Protein AF-A0A7X9JDF6-F1 (afdb_monomer)

Foldseek 3Di:
DVVDVVVVVCCVVPVPDPDDDDDQAPPPLCVVVVVVVVCCVVVPPDDDPVRVDDDQQPADFDDVVRVVVVCVVVVPDDDDDPCVVVVVVVCQVVFHKDQAAHGGDGHHDDDDRHGDIDHNPVDLVSVQCCQVPPVVHDRVD

Nearest PDB structures (foldseek):
  3vex-assembly1_A  TM=9.215E-01  e=3.214E-07  Streptoalloteichus tenebrarius
  3vf4-assembly1_A  TM=9.216E-01  e=3.006E-07  Streptoalloteichus tenebrarius
  3vez-assembly1_A  TM=9.236E-01  e=3.437E-07  Streptoalloteichus tenebrarius
  3ver-assembly1_A  TM=9.246E-01  e=5.141E-07  Streptoalloteichus tenebrarius
  3veo-assembly1_A  TM=9.224E-01  e=6.288E-07  Streptoalloteichus tenebrarius

Sequence (141 aa):
MFLNCDINREIILHSGYEKIFIPPFTSDTGGAVGAGLYAAFHSLKNIPENKKVFSPYLGPEYKNEEIFTIIKKHSVSYTKLEYPWKKAGEYLRDNKIVGWFQGRVEAGPRALGNRSILANPFSRETRDRLNLKIKGREYFR

Structure (mmCIF, N/CA/C/O backbone):
data_AF-A0A7X9JDF6-F1
#
_entry.id   AF-A0A7X9JDF6-F1
#
loop_
_atom_site.group_PDB
_atom_site.id
_atom_site.type_symbol
_atom_site.label_atom_id
_atom_site.label_alt_id
_atom_site.label_comp_id
_atom_site.label_asym_id
_atom_site.label_entity_id
_atom_site.label_seq_id
_atom_site.pdbx_PDB_ins_code
_atom_site.Cartn_x
_atom_site.Cartn_y
_atom_site.Cartn_z
_atom_site.occupancy
_atom_site.B_iso_or_equiv
_atom_site.auth_seq_id
_atom_site.auth_comp_id
_atom_site.auth_asym_id
_atom_site.auth_atom_id
_atom_site.pdbx_PDB_model_num
ATOM 1 N N . MET A 1 1 ? 0.615 9.871 -19.156 1.00 80.06 1 MET A N 1
ATOM 2 C CA . MET A 1 1 ? 0.015 8.822 -20.012 1.00 80.06 1 MET A CA 1
ATOM 3 C C . MET A 1 1 ? -0.193 7.524 -19.233 1.00 80.06 1 MET A C 1
ATOM 5 O O . MET A 1 1 ? -1.332 7.202 -18.941 1.00 80.06 1 MET A O 1
ATOM 9 N N . PHE A 1 2 ? 0.868 6.854 -18.772 1.00 88.25 2 PHE A N 1
ATOM 10 C CA . PHE A 1 2 ? 0.789 5.519 -18.146 1.00 88.25 2 PHE A CA 1
ATOM 11 C C . PHE A 1 2 ? 0.267 5.454 -16.692 1.00 88.25 2 PHE A C 1
ATOM 13 O O . PHE A 1 2 ? 0.203 4.378 -16.107 1.00 88.25 2 PHE A O 1
ATOM 20 N N . LEU A 1 3 ? -0.165 6.577 -16.103 1.00 88.38 3 LEU A N 1
ATOM 21 C CA . LEU A 1 3 ? -0.984 6.561 -14.874 1.00 88.38 3 LEU A CA 1
ATOM 22 C C . LEU A 1 3 ? -2.463 6.237 -15.159 1.00 88.38 3 LEU A C 1
ATOM 24 O O . LEU A 1 3 ? -3.244 6.050 -14.223 1.00 88.38 3 LEU A O 1
ATOM 28 N N . ASN A 1 4 ? -2.852 6.213 -16.436 1.00 91.06 4 ASN A N 1
ATOM 29 C CA . ASN A 1 4 ? -4.180 5.831 -16.881 1.00 91.06 4 ASN A CA 1
ATOM 30 C C . ASN A 1 4 ? -4.244 4.304 -17.040 1.00 91.06 4 ASN A C 1
ATOM 32 O O . ASN A 1 4 ? -3.643 3.738 -17.953 1.00 91.06 4 ASN A O 1
ATOM 36 N N . CYS A 1 5 ? -4.974 3.647 -16.137 1.00 89.19 5 CYS A N 1
ATOM 37 C CA . CYS A 1 5 ? -5.103 2.193 -16.135 1.00 89.19 5 CYS A CA 1
ATOM 38 C C . CYS A 1 5 ? -5.867 1.654 -17.353 1.00 89.19 5 CYS A C 1
ATOM 40 O O . CYS A 1 5 ? -5.584 0.535 -17.769 1.00 89.19 5 CYS A O 1
ATOM 42 N N . ASP A 1 6 ? -6.777 2.434 -17.940 1.00 92.38 6 ASP A N 1
ATOM 43 C CA . ASP A 1 6 ? -7.548 2.026 -19.118 1.00 92.38 6 ASP A CA 1
ATOM 44 C C . ASP A 1 6 ? -6.649 1.996 -20.357 1.00 92.38 6 ASP A C 1
ATOM 46 O O . ASP A 1 6 ? -6.617 1.005 -21.077 1.00 92.38 6 ASP A O 1
ATOM 50 N N . ILE A 1 7 ? -5.805 3.019 -20.541 1.00 93.25 7 ILE A N 1
ATOM 51 C CA . ILE A 1 7 ? -4.781 3.016 -21.601 1.00 93.25 7 ILE A CA 1
ATOM 52 C C . ILE A 1 7 ? -3.822 1.839 -21.409 1.00 93.25 7 ILE A C 1
ATOM 54 O O . ILE A 1 7 ? -3.520 1.121 -22.359 1.00 93.25 7 ILE A O 1
ATOM 58 N N . ASN A 1 8 ? -3.357 1.612 -20.177 1.00 93.25 8 ASN A N 1
ATOM 59 C CA . ASN A 1 8 ? -2.461 0.493 -19.891 1.00 93.25 8 ASN A CA 1
ATOM 60 C C . ASN A 1 8 ? -3.119 -0.856 -20.219 1.00 93.25 8 ASN A C 1
ATOM 62 O O . ASN A 1 8 ? -2.446 -1.745 -20.734 1.00 93.25 8 ASN A O 1
ATOM 66 N N . ARG A 1 9 ? -4.426 -1.002 -19.962 1.00 93.19 9 ARG A N 1
ATOM 67 C CA . ARG A 1 9 ? -5.203 -2.192 -20.324 1.00 93.19 9 ARG A CA 1
ATOM 68 C C . ARG A 1 9 ? -5.230 -2.405 -21.837 1.00 93.19 9 ARG A C 1
ATOM 70 O O . ARG A 1 9 ? -4.951 -3.514 -22.278 1.00 93.19 9 ARG A O 1
ATOM 77 N N . GLU A 1 10 ? -5.511 -1.368 -22.621 1.00 95.38 10 GLU A N 1
ATOM 78 C CA . GLU A 1 10 ? -5.534 -1.479 -24.086 1.00 95.38 10 GLU A CA 1
ATOM 79 C C . GLU A 1 10 ? -4.158 -1.842 -24.657 1.00 95.38 10 GLU A C 1
ATOM 81 O O . GLU A 1 10 ? -4.054 -2.696 -25.535 1.00 95.38 10 GLU A O 1
ATOM 86 N N . ILE A 1 11 ? -3.079 -1.278 -24.104 1.00 93.31 11 ILE A N 1
ATOM 87 C CA . ILE A 1 11 ? -1.710 -1.657 -24.481 1.00 93.31 11 ILE A CA 1
ATOM 88 C C . ILE A 1 11 ? -1.467 -3.139 -24.181 1.00 93.31 11 ILE A C 1
ATOM 90 O O . ILE A 1 11 ? -0.939 -3.851 -25.032 1.00 93.31 11 ILE A O 1
ATOM 94 N N . ILE A 1 12 ? -1.872 -3.626 -23.006 1.00 93.00 12 ILE A N 1
ATOM 95 C CA . ILE A 1 12 ? -1.714 -5.041 -22.642 1.00 93.00 12 ILE A CA 1
ATOM 96 C C . ILE A 1 12 ? -2.455 -5.961 -23.618 1.00 93.00 12 ILE A C 1
ATOM 98 O O . ILE A 1 12 ? -1.919 -6.998 -23.993 1.00 93.00 12 ILE A O 1
ATOM 102 N N . LEU A 1 13 ? -3.657 -5.584 -24.052 1.00 94.44 13 LEU A N 1
ATOM 103 C CA . LEU A 1 13 ? -4.485 -6.428 -24.915 1.00 94.44 13 LEU A CA 1
ATOM 104 C C . LEU A 1 13 ? -4.079 -6.385 -26.393 1.00 94.44 13 LEU A C 1
ATOM 106 O O . LEU A 1 13 ? -4.231 -7.388 -27.088 1.00 94.44 13 LEU A O 1
ATOM 110 N N . HIS A 1 14 ? -3.582 -5.246 -26.880 1.00 96.31 14 HIS A N 1
ATOM 111 C CA . HIS A 1 14 ? -3.468 -4.994 -28.321 1.00 96.31 14 HIS A CA 1
ATOM 112 C C . HIS A 1 14 ? -2.047 -4.732 -28.830 1.00 96.31 14 HIS A C 1
ATOM 114 O O . HIS A 1 14 ? -1.842 -4.695 -30.039 1.00 96.31 14 HIS A O 1
ATOM 120 N N . SER A 1 15 ? -1.049 -4.568 -27.958 1.00 94.38 15 SER A N 1
ATOM 121 C CA . SER A 1 15 ? 0.320 -4.243 -28.396 1.00 94.38 15 SER A CA 1
ATOM 122 C C . SER A 1 15 ? 1.104 -5.412 -29.002 1.00 94.38 15 SER A C 1
ATOM 124 O O . SER A 1 15 ? 2.117 -5.183 -29.657 1.00 94.38 15 SER A O 1
ATOM 126 N N . GLY A 1 16 ? 0.680 -6.657 -28.757 1.00 94.50 16 GLY A N 1
ATOM 127 C CA . GLY A 1 16 ? 1.420 -7.857 -29.163 1.00 94.50 16 GLY A CA 1
ATOM 128 C C . GLY A 1 16 ? 2.678 -8.149 -28.329 1.00 94.50 16 GLY A C 1
ATOM 129 O O . GLY A 1 16 ? 3.384 -9.110 -28.628 1.00 94.50 16 GLY A O 1
ATOM 130 N N . TYR A 1 17 ? 2.970 -7.365 -27.283 1.00 95.06 17 TYR A N 1
ATOM 131 C CA . TYR A 1 17 ? 4.086 -7.644 -26.375 1.00 95.06 17 TYR A CA 1
ATOM 132 C C . TYR A 1 17 ? 3.757 -8.789 -25.412 1.00 95.06 17 TYR A C 1
ATOM 134 O O . TYR A 1 17 ? 2.730 -8.776 -24.741 1.00 95.06 17 TYR A O 1
ATOM 142 N N . GLU A 1 18 ? 4.683 -9.741 -25.272 1.00 93.69 18 GLU A N 1
ATOM 143 C CA . GLU A 1 18 ? 4.552 -10.861 -24.328 1.00 93.69 18 GLU A CA 1
ATOM 144 C C . GLU A 1 18 ? 4.693 -10.408 -22.864 1.00 93.69 18 GLU A C 1
ATOM 146 O O . GLU A 1 18 ? 4.033 -10.929 -21.965 1.00 93.69 18 GLU A O 1
ATOM 151 N N . LYS A 1 19 ? 5.573 -9.432 -22.607 1.00 92.94 19 LYS A N 1
ATOM 152 C CA . LYS A 1 19 ? 5.898 -8.948 -21.260 1.00 92.94 19 LYS A CA 1
ATOM 153 C C . LYS A 1 19 ? 5.896 -7.433 -21.234 1.00 92.94 19 LYS A C 1
ATOM 155 O O . LYS A 1 19 ? 6.644 -6.788 -21.963 1.00 92.94 19 LYS A O 1
ATOM 160 N N . ILE A 1 20 ? 5.078 -6.878 -20.349 1.00 92.31 20 ILE A N 1
ATOM 161 C CA . ILE A 1 20 ? 4.923 -5.438 -20.173 1.00 92.31 20 ILE A CA 1
ATOM 162 C C . ILE A 1 20 ? 5.174 -5.108 -18.708 1.00 92.31 20 ILE A C 1
ATOM 164 O O . ILE A 1 20 ? 4.595 -5.721 -17.811 1.00 92.31 20 ILE A O 1
ATOM 168 N N . PHE A 1 21 ? 6.029 -4.118 -18.472 1.00 90.44 21 PHE A N 1
ATOM 169 C CA . PHE A 1 21 ? 6.299 -3.586 -17.145 1.00 90.44 21 PHE A CA 1
ATOM 170 C C . PHE A 1 21 ? 6.056 -2.079 -17.136 1.00 90.44 21 PHE A C 1
ATOM 172 O O . PHE A 1 21 ? 6.668 -1.337 -17.902 1.00 90.44 21 PHE A O 1
ATOM 179 N N . ILE A 1 22 ? 5.165 -1.632 -16.251 1.00 90.62 22 ILE A N 1
ATOM 180 C CA . ILE A 1 22 ? 4.834 -0.220 -16.057 1.00 90.62 22 ILE A CA 1
ATOM 181 C C . ILE A 1 22 ? 5.144 0.121 -14.593 1.00 90.62 22 ILE A C 1
ATOM 183 O O . ILE A 1 22 ? 4.476 -0.411 -13.702 1.00 90.62 22 ILE A O 1
ATOM 187 N N . PRO A 1 23 ? 6.150 0.970 -14.305 1.00 88.94 23 PRO A N 1
ATOM 188 C CA . PRO A 1 23 ? 6.483 1.318 -12.929 1.00 88.94 23 PRO A CA 1
ATOM 189 C C . PRO A 1 23 ? 5.389 2.206 -12.298 1.00 88.94 23 PRO A C 1
ATOM 191 O O . PRO A 1 23 ? 4.683 2.927 -12.998 1.00 88.94 23 PRO A O 1
ATOM 194 N N . PRO A 1 24 ? 5.254 2.239 -10.963 1.00 87.69 24 PRO A N 1
ATOM 195 C CA . PRO A 1 24 ? 4.210 3.007 -10.273 1.00 87.69 24 PRO A CA 1
ATOM 196 C C . PRO A 1 24 ? 4.436 4.531 -10.297 1.00 87.69 24 PRO A C 1
ATOM 198 O O . PRO A 1 24 ? 3.547 5.297 -9.928 1.00 87.69 24 PRO A O 1
ATOM 201 N N . PHE A 1 25 ? 5.612 4.988 -10.737 1.00 86.88 25 PHE A N 1
ATOM 202 C CA . PHE A 1 25 ? 6.024 6.394 -10.804 1.00 86.88 25 PHE A CA 1
ATOM 203 C C . PHE A 1 25 ? 6.204 6.878 -12.255 1.00 86.88 25 PHE A C 1
ATOM 205 O O . PHE A 1 25 ? 7.189 7.518 -12.587 1.00 86.88 25 PHE A O 1
ATOM 212 N N . THR A 1 26 ? 5.250 6.596 -13.146 1.00 88.31 26 THR A N 1
ATOM 213 C CA . THR A 1 26 ? 5.313 6.985 -14.577 1.00 88.31 26 THR A CA 1
ATOM 214 C C . THR A 1 26 ? 5.114 8.482 -14.871 1.00 88.31 26 THR A C 1
ATOM 216 O O . THR A 1 26 ? 4.966 8.864 -16.030 1.00 88.31 26 THR A O 1
ATOM 219 N N . SER A 1 27 ? 5.001 9.324 -13.846 1.00 86.31 27 SER A N 1
ATOM 220 C CA . SER A 1 27 ? 5.020 10.790 -13.967 1.00 86.31 27 SER A CA 1
ATOM 221 C C . SER A 1 27 ? 6.447 11.330 -13.844 1.00 86.31 27 SER A C 1
ATOM 223 O O . SER A 1 27 ? 7.381 10.564 -13.624 1.00 86.31 27 SER A O 1
ATOM 225 N N . ASP A 1 28 ? 6.614 12.650 -13.886 1.00 88.00 28 ASP A N 1
ATOM 226 C CA . ASP A 1 28 ? 7.908 13.336 -13.731 1.00 88.00 28 ASP A CA 1
ATOM 227 C C . ASP A 1 28 ? 8.661 12.937 -12.449 1.00 88.00 28 ASP A C 1
ATOM 229 O O . ASP A 1 28 ? 9.890 12.920 -12.410 1.00 88.00 28 ASP A O 1
ATOM 233 N N . THR A 1 29 ? 7.932 12.511 -11.414 1.00 83.69 29 THR A N 1
ATOM 234 C CA . THR A 1 29 ? 8.491 11.941 -10.177 1.00 83.69 29 THR A CA 1
ATOM 235 C C . THR A 1 29 ? 9.371 10.706 -10.407 1.00 83.69 29 THR A C 1
ATOM 237 O O . THR A 1 29 ? 10.268 10.441 -9.609 1.00 83.69 29 THR A O 1
ATOM 240 N N . GLY A 1 30 ? 9.159 9.960 -11.493 1.00 87.12 30 GLY A N 1
ATOM 241 C CA . GLY A 1 30 ? 9.993 8.828 -11.891 1.00 87.12 30 GLY A CA 1
ATOM 242 C C . GLY A 1 30 ? 11.318 9.215 -12.536 1.00 87.12 30 GLY A C 1
ATOM 243 O O . GLY A 1 30 ? 12.215 8.376 -12.599 1.00 87.12 30 GLY A O 1
ATOM 244 N N . GLY A 1 31 ? 11.480 10.466 -12.979 1.00 89.69 31 GLY A N 1
ATOM 245 C CA . GLY A 1 31 ? 12.691 10.928 -13.661 1.00 89.69 31 GLY A CA 1
ATOM 246 C C . GLY A 1 31 ? 13.941 10.785 -12.795 1.00 89.69 31 GLY A C 1
ATOM 247 O O . GLY A 1 31 ? 14.959 10.276 -13.259 1.00 89.69 31 GLY A O 1
ATOM 248 N N . ALA A 1 32 ? 13.842 11.127 -11.507 1.00 88.81 32 ALA A N 1
ATOM 249 C CA . ALA A 1 32 ? 14.937 10.951 -10.551 1.00 88.81 32 ALA A CA 1
ATOM 250 C C . ALA A 1 32 ? 15.324 9.471 -10.371 1.00 88.81 32 ALA A C 1
ATOM 252 O O . ALA A 1 32 ? 16.508 9.141 -10.298 1.00 88.81 32 ALA A O 1
ATOM 253 N N . VAL A 1 33 ? 14.335 8.569 -10.353 1.00 87.12 33 VAL A N 1
ATOM 254 C CA . VAL A 1 33 ? 14.584 7.122 -10.278 1.00 87.12 33 VAL A CA 1
ATOM 255 C C . VAL A 1 33 ? 15.269 6.637 -11.554 1.00 87.12 33 VAL A C 1
ATOM 257 O O . VAL A 1 33 ? 16.261 5.917 -11.475 1.00 87.12 33 VAL A O 1
ATOM 260 N N . GLY A 1 34 ? 14.792 7.070 -12.723 1.00 88.75 34 GLY A N 1
ATOM 261 C CA . GLY A 1 34 ? 15.394 6.744 -14.016 1.00 88.75 34 GLY A CA 1
ATOM 262 C C . GLY A 1 34 ? 16.840 7.225 -14.134 1.00 88.75 34 GLY A C 1
ATOM 263 O O . GLY A 1 34 ? 17.708 6.445 -14.514 1.00 88.75 34 GLY A O 1
ATOM 264 N N . ALA A 1 35 ? 17.123 8.467 -13.732 1.00 90.50 35 ALA A N 1
ATOM 265 C CA . ALA A 1 35 ? 18.476 9.021 -13.717 1.00 90.50 35 ALA A CA 1
ATOM 266 C C . ALA A 1 35 ? 19.409 8.239 -12.778 1.00 90.50 35 ALA A C 1
ATOM 268 O O . ALA A 1 35 ? 20.540 7.926 -13.149 1.00 90.50 35 ALA A O 1
ATOM 269 N N . GLY A 1 36 ? 18.922 7.864 -11.590 1.00 88.50 36 GLY A N 1
ATOM 270 C CA . GLY A 1 36 ? 19.667 7.029 -10.649 1.00 88.50 36 GLY A CA 1
ATOM 271 C C . GLY A 1 36 ? 19.963 5.632 -11.201 1.00 88.50 36 GLY A C 1
ATOM 272 O O . GLY A 1 36 ? 21.088 5.155 -11.079 1.00 88.50 36 GLY A O 1
ATOM 273 N N . LEU A 1 37 ? 18.985 4.994 -11.852 1.00 86.44 37 LEU A N 1
ATOM 274 C CA . LEU A 1 37 ? 19.166 3.694 -12.506 1.00 86.44 37 LEU A CA 1
ATOM 275 C C . LEU A 1 37 ? 20.143 3.776 -13.684 1.00 86.44 37 LEU A C 1
ATOM 277 O O . LEU A 1 37 ? 20.997 2.904 -13.817 1.00 86.44 37 LEU A O 1
ATOM 281 N N . TYR A 1 38 ? 20.058 4.830 -14.497 1.00 89.00 38 TYR A N 1
ATOM 282 C CA . TYR A 1 38 ? 20.982 5.080 -15.603 1.00 89.00 38 TYR A CA 1
ATOM 283 C C . TYR A 1 38 ? 22.418 5.256 -15.097 1.00 89.00 38 TYR A C 1
ATOM 285 O O . TYR A 1 38 ? 23.325 4.5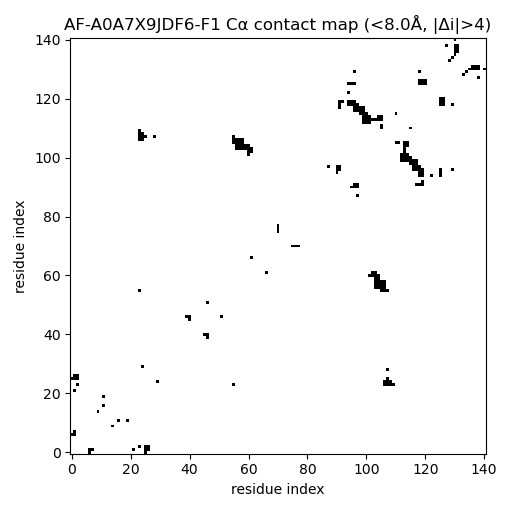50 -15.536 1.00 89.00 38 TYR A O 1
ATOM 293 N N . ALA A 1 39 ? 22.626 6.133 -14.110 1.00 89.56 39 ALA A N 1
ATOM 294 C CA . A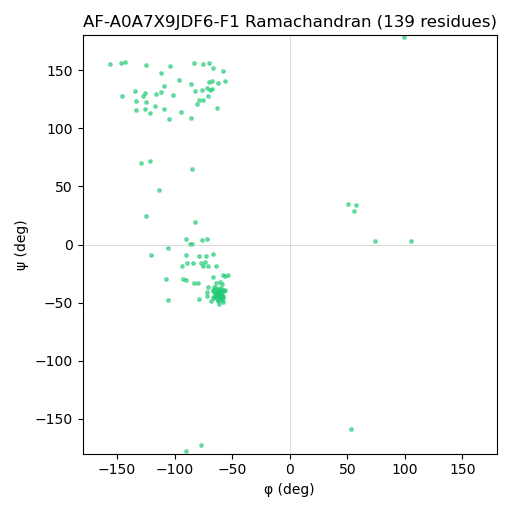LA A 1 39 ? 23.934 6.328 -13.494 1.00 89.56 39 ALA A CA 1
ATOM 295 C C . ALA A 1 39 ? 24.464 5.024 -12.877 1.00 89.56 39 ALA A C 1
ATOM 297 O O . ALA A 1 39 ? 25.613 4.659 -13.106 1.00 89.56 39 ALA A O 1
ATOM 298 N N . ALA A 1 40 ? 23.619 4.278 -12.159 1.00 86.62 40 ALA A N 1
ATOM 299 C CA . ALA A 1 40 ? 23.991 2.990 -11.583 1.00 86.62 40 ALA A CA 1
ATOM 300 C C . ALA A 1 40 ? 24.400 1.972 -12.655 1.00 86.62 40 ALA A C 1
ATOM 302 O O . ALA A 1 40 ? 25.400 1.289 -12.475 1.00 86.62 40 ALA A O 1
ATOM 303 N N . PHE A 1 41 ? 23.682 1.894 -13.776 1.00 84.81 41 PHE A N 1
ATOM 304 C CA . PHE A 1 41 ? 24.010 0.989 -14.878 1.00 84.81 41 PHE A CA 1
ATOM 305 C C . PHE A 1 41 ? 25.361 1.319 -15.530 1.00 84.81 41 PHE A C 1
ATOM 307 O O . PHE A 1 41 ? 26.114 0.414 -15.874 1.00 84.81 41 PHE A O 1
ATOM 314 N N . HIS A 1 42 ? 25.697 2.605 -15.662 1.00 87.31 42 HIS A N 1
ATOM 315 C CA . HIS A 1 42 ? 26.966 3.035 -16.256 1.00 87.31 42 HIS A CA 1
ATOM 316 C C . HIS A 1 42 ? 28.148 3.021 -15.275 1.00 87.31 42 HIS A C 1
ATOM 318 O O . HIS A 1 42 ? 29.282 2.781 -15.684 1.00 87.31 42 HIS A O 1
ATOM 324 N N . SER A 1 43 ? 27.914 3.298 -13.990 1.00 86.31 43 SER A N 1
ATOM 325 C CA . SER A 1 43 ? 28.967 3.369 -12.968 1.00 86.31 43 SER A CA 1
ATOM 326 C C . SER A 1 43 ? 29.239 2.031 -12.281 1.00 86.31 43 SER A C 1
ATOM 328 O O . SER A 1 43 ? 30.367 1.778 -11.857 1.00 86.31 43 SER A O 1
ATOM 330 N N . LEU A 1 44 ? 28.234 1.161 -12.151 1.00 78.94 44 LEU A N 1
ATOM 331 C CA . LEU A 1 44 ? 28.396 -0.158 -11.546 1.00 78.94 44 LEU A CA 1
ATOM 332 C C . LEU A 1 44 ? 28.653 -1.181 -12.650 1.00 78.94 44 LEU A C 1
ATOM 334 O O . LEU A 1 44 ? 27.762 -1.505 -13.425 1.00 78.94 44 LEU A O 1
ATOM 338 N N . LYS A 1 45 ? 29.859 -1.762 -12.670 1.00 76.06 45 LYS A N 1
ATOM 339 C CA . LYS A 1 45 ? 30.195 -2.870 -13.585 1.00 76.06 45 LYS A CA 1
ATOM 340 C C . LYS A 1 45 ? 29.238 -4.063 -13.454 1.00 76.06 45 LYS A C 1
ATOM 342 O O . LYS A 1 45 ? 29.076 -4.800 -14.414 1.00 76.06 45 LYS A O 1
ATOM 347 N N . ASN A 1 46 ? 28.635 -4.249 -12.274 1.00 80.88 46 ASN A N 1
ATOM 348 C CA . ASN A 1 46 ? 27.590 -5.233 -12.002 1.00 80.88 46 ASN A CA 1
ATOM 349 C C . ASN A 1 46 ? 26.596 -4.679 -10.973 1.00 80.88 46 ASN A C 1
ATOM 351 O O . ASN A 1 46 ? 26.995 -4.261 -9.884 1.00 80.88 46 ASN A O 1
ATOM 355 N N . ILE A 1 47 ? 25.299 -4.724 -11.288 1.00 79.19 47 ILE A N 1
ATOM 356 C CA . ILE A 1 47 ? 24.232 -4.435 -10.321 1.00 79.19 47 ILE A CA 1
ATOM 357 C C . ILE A 1 47 ? 24.041 -5.680 -9.436 1.00 79.19 47 ILE A C 1
ATOM 359 O O . ILE A 1 47 ? 23.791 -6.759 -9.982 1.00 79.19 47 ILE A O 1
ATOM 363 N N . PRO A 1 48 ? 24.132 -5.568 -8.096 1.00 78.38 48 PRO A N 1
ATOM 364 C CA . PRO A 1 48 ? 23.898 -6.690 -7.188 1.00 78.38 48 PRO A CA 1
ATOM 365 C C . PRO A 1 48 ? 22.519 -7.330 -7.393 1.00 78.38 48 PRO A C 1
ATOM 367 O O . PRO A 1 48 ? 21.530 -6.622 -7.574 1.00 78.38 48 PRO A O 1
ATOM 370 N N . GLU A 1 49 ? 22.426 -8.660 -7.322 1.00 79.88 49 GLU A N 1
ATOM 371 C CA . GLU A 1 49 ? 21.183 -9.402 -7.602 1.00 79.88 49 GLU A CA 1
ATOM 372 C C . GLU A 1 49 ? 20.014 -8.960 -6.706 1.00 79.88 49 GLU A C 1
ATOM 374 O O . GLU A 1 49 ? 18.900 -8.727 -7.170 1.00 79.88 49 GLU A O 1
ATOM 379 N N . ASN A 1 50 ? 20.293 -8.703 -5.426 1.00 74.94 50 ASN A N 1
ATOM 380 C CA . ASN A 1 50 ? 19.318 -8.197 -4.455 1.00 74.94 50 ASN A CA 1
ATOM 381 C C . ASN A 1 50 ? 18.814 -6.769 -4.749 1.00 74.94 50 ASN A C 1
ATOM 383 O O . ASN A 1 50 ? 17.908 -6.289 -4.069 1.00 74.94 50 ASN A O 1
ATOM 387 N N . LYS A 1 51 ? 19.407 -6.073 -5.724 1.00 73.06 51 LYS A N 1
ATOM 388 C CA . LYS A 1 51 ? 19.000 -4.740 -6.191 1.00 73.06 51 LYS A CA 1
ATOM 389 C C . LYS A 1 51 ? 18.286 -4.774 -7.543 1.00 73.06 51 LYS A C 1
ATOM 391 O O . LYS A 1 51 ? 17.825 -3.731 -7.992 1.00 73.06 51 LYS A O 1
ATOM 396 N N . LYS A 1 52 ? 18.163 -5.950 -8.169 1.00 72.19 52 LYS A N 1
ATOM 397 C CA . LYS A 1 52 ? 17.425 -6.134 -9.430 1.00 72.19 52 LYS A CA 1
ATOM 398 C C . LYS A 1 52 ? 15.921 -6.321 -9.222 1.00 72.19 52 LYS A C 1
ATOM 400 O O . LYS A 1 52 ? 15.151 -6.175 -10.166 1.00 72.19 52 LYS A O 1
ATOM 405 N N . VAL A 1 53 ? 15.491 -6.621 -7.995 1.00 78.25 53 VAL A N 1
ATOM 406 C CA . VAL A 1 53 ? 14.072 -6.782 -7.661 1.00 78.25 53 VAL A CA 1
ATOM 407 C C . VAL A 1 53 ? 13.428 -5.414 -7.458 1.00 78.25 53 VAL A C 1
ATOM 409 O O . VAL A 1 53 ? 13.829 -4.636 -6.592 1.00 78.25 53 VAL A O 1
ATOM 412 N N . PHE A 1 54 ? 12.404 -5.131 -8.259 1.00 84.44 54 PHE A N 1
ATOM 413 C CA . PHE A 1 54 ? 11.625 -3.908 -8.149 1.00 84.44 54 PHE A CA 1
ATOM 414 C C . PHE A 1 54 ? 10.779 -3.903 -6.865 1.00 84.44 54 PHE A C 1
ATOM 416 O O . PHE A 1 54 ? 10.069 -4.863 -6.574 1.00 84.44 54 PHE A O 1
ATOM 423 N N . SER A 1 55 ? 10.805 -2.790 -6.128 1.00 88.62 55 SER A N 1
ATOM 424 C CA . SER A 1 55 ? 9.904 -2.543 -5.002 1.00 88.62 55 SER A CA 1
ATOM 425 C C . SER A 1 55 ? 9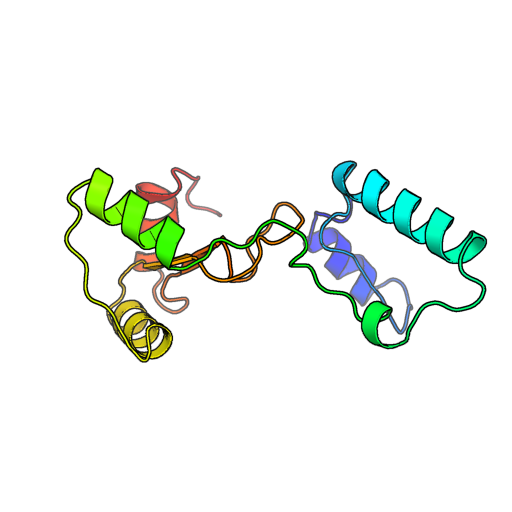.342 -1.124 -5.088 1.00 88.62 55 SER A C 1
ATOM 427 O O . SER A 1 55 ? 10.118 -0.179 -5.254 1.00 88.62 55 SER A O 1
ATOM 429 N N . PRO A 1 56 ? 8.018 -0.934 -4.939 1.00 90.56 56 PRO A N 1
ATOM 430 C CA . PRO A 1 56 ? 7.429 0.396 -4.876 1.00 90.56 56 PRO A CA 1
ATOM 431 C C . PRO A 1 56 ? 7.715 1.089 -3.537 1.00 90.56 56 PRO A C 1
ATOM 433 O O . PRO A 1 56 ? 7.519 2.292 -3.427 1.00 90.56 56 PRO A O 1
ATOM 436 N N . TYR A 1 57 ? 8.166 0.372 -2.506 1.00 93.00 57 TYR A N 1
ATOM 437 C CA . TYR A 1 57 ? 8.296 0.889 -1.142 1.00 93.00 57 TYR A CA 1
ATOM 438 C C . TYR A 1 57 ? 9.629 1.617 -0.922 1.00 93.00 57 TYR A C 1
ATOM 440 O O . TYR A 1 57 ? 10.497 1.166 -0.174 1.00 93.00 57 TYR A O 1
ATOM 448 N N . LEU A 1 58 ? 9.813 2.737 -1.620 1.00 89.06 58 LEU A N 1
ATOM 449 C CA . LEU A 1 58 ? 11.076 3.481 -1.649 1.00 89.06 58 LEU A CA 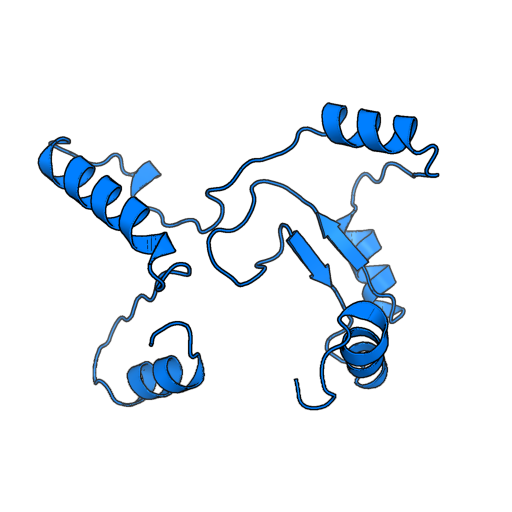1
ATOM 450 C C . LEU A 1 58 ? 11.140 4.613 -0.617 1.00 89.06 58 LEU A C 1
ATOM 452 O O . LEU A 1 58 ? 12.233 5.058 -0.268 1.00 89.06 58 LEU A O 1
ATOM 456 N N . GLY A 1 59 ? 9.997 5.057 -0.094 1.00 91.19 59 GLY A N 1
ATOM 457 C CA . GLY A 1 59 ? 9.927 6.175 0.841 1.00 91.19 59 GLY A CA 1
ATOM 458 C C . GLY A 1 59 ? 10.350 5.823 2.275 1.00 91.19 59 GLY A C 1
ATOM 459 O O . GLY A 1 59 ? 10.857 4.721 2.525 1.00 91.19 59 GLY A O 1
ATOM 460 N N . PRO A 1 60 ? 10.168 6.763 3.222 1.00 94.19 60 PRO A N 1
ATOM 461 C CA . PRO A 1 60 ? 10.582 6.585 4.608 1.00 94.19 60 PRO A CA 1
ATOM 462 C C . PRO A 1 60 ? 9.772 5.494 5.311 1.00 94.19 60 PRO A C 1
ATOM 464 O O . PRO A 1 60 ? 8.606 5.249 4.997 1.00 94.19 60 PRO A O 1
ATOM 467 N N . GLU A 1 61 ? 10.397 4.867 6.296 1.00 95.38 61 GLU A N 1
ATOM 468 C CA . GLU A 1 61 ? 9.755 4.010 7.289 1.00 95.38 61 GLU A CA 1
ATOM 469 C C . GLU A 1 61 ? 9.832 4.696 8.645 1.00 95.38 61 GLU A C 1
ATOM 471 O O . GLU A 1 61 ? 10.787 5.422 8.914 1.00 95.38 61 GLU A O 1
ATOM 476 N N . TYR A 1 62 ? 8.821 4.468 9.477 1.00 94.69 62 TYR A N 1
ATOM 477 C CA . TYR A 1 62 ? 8.728 5.055 10.807 1.00 94.69 62 TYR A CA 1
ATOM 478 C C . TYR A 1 62 ? 8.768 3.940 11.830 1.00 94.69 62 TYR A C 1
ATOM 480 O O . TYR A 1 62 ? 8.014 2.968 11.719 1.00 94.69 62 TYR A O 1
ATOM 488 N N . LYS A 1 63 ? 9.640 4.080 12.823 1.00 94.44 63 LYS A N 1
ATOM 489 C CA . LYS A 1 63 ? 9.761 3.084 13.879 1.00 94.44 63 LYS A CA 1
ATOM 490 C C . LYS A 1 63 ? 8.593 3.195 14.851 1.00 94.44 63 LYS A C 1
ATOM 492 O O . LYS A 1 63 ? 7.998 4.259 15.036 1.00 94.44 63 LYS A O 1
ATOM 497 N N . ASN A 1 64 ? 8.287 2.091 15.525 1.00 92.38 64 ASN A N 1
ATOM 498 C CA . ASN A 1 64 ? 7.196 2.050 16.494 1.00 92.38 64 ASN A CA 1
ATOM 499 C C . ASN A 1 64 ? 7.391 3.067 17.626 1.00 92.38 64 ASN A C 1
ATOM 501 O O . ASN A 1 64 ? 6.415 3.638 18.102 1.00 92.38 64 ASN A O 1
ATOM 505 N N . GLU A 1 65 ? 8.630 3.340 18.035 1.00 94.31 65 GLU A N 1
ATOM 506 C CA . GLU A 1 65 ? 8.943 4.310 19.088 1.00 94.31 65 GLU A CA 1
ATOM 507 C C . GLU A 1 65 ? 8.526 5.735 18.694 1.00 94.31 65 GLU A C 1
ATOM 509 O O . GLU A 1 65 ? 7.947 6.464 19.505 1.00 94.31 65 GLU A O 1
ATOM 514 N N . GLU A 1 66 ? 8.756 6.120 17.437 1.00 94.50 66 GLU A N 1
ATOM 515 C CA . GLU A 1 66 ? 8.329 7.411 16.889 1.00 94.50 66 GLU A CA 1
ATOM 516 C C . GLU A 1 66 ? 6.799 7.505 16.867 1.00 94.50 66 GLU A C 1
ATOM 518 O O . GLU A 1 66 ? 6.218 8.495 17.316 1.00 94.50 66 GLU A O 1
ATOM 523 N N . ILE A 1 67 ? 6.135 6.429 16.430 1.00 92.56 67 ILE A N 1
ATOM 524 C CA . ILE A 1 67 ? 4.672 6.338 16.377 1.00 92.56 67 ILE A CA 1
ATOM 525 C C . ILE A 1 67 ? 4.075 6.456 17.787 1.00 92.56 67 ILE A C 1
ATOM 527 O O . ILE A 1 67 ? 3.174 7.264 18.013 1.00 92.56 67 ILE A O 1
ATOM 531 N N . PHE A 1 68 ? 4.596 5.709 18.765 1.00 92.50 68 PHE A N 1
ATOM 532 C CA . PHE A 1 68 ? 4.118 5.765 20.149 1.00 92.50 68 PHE A CA 1
ATOM 533 C C . PHE A 1 68 ? 4.347 7.129 20.796 1.00 92.50 68 PHE A C 1
ATOM 535 O O . PHE A 1 68 ? 3.523 7.567 21.600 1.00 92.50 68 PHE A O 1
ATOM 542 N N . THR A 1 69 ? 5.431 7.817 20.441 1.00 94.25 69 THR A N 1
ATOM 543 C CA . THR A 1 69 ? 5.708 9.173 20.929 1.00 94.25 69 THR A CA 1
ATOM 544 C C . THR A 1 69 ? 4.634 10.150 20.451 1.00 94.25 69 THR A C 1
ATOM 546 O O . THR A 1 69 ? 4.108 10.926 21.249 1.00 94.25 69 THR A O 1
ATOM 549 N N . ILE A 1 70 ? 4.234 10.061 19.178 1.00 93.94 70 ILE A N 1
ATOM 550 C CA . ILE A 1 70 ? 3.149 10.873 18.606 1.00 93.94 70 ILE A CA 1
ATOM 551 C C . ILE A 1 70 ? 1.803 10.521 19.256 1.00 93.94 70 ILE A C 1
ATOM 553 O O . ILE A 1 70 ? 1.078 11.420 19.678 1.00 93.94 70 ILE A O 1
ATOM 557 N N . ILE A 1 71 ? 1.480 9.233 19.406 1.00 93.19 71 ILE A N 1
ATOM 558 C CA . ILE A 1 71 ? 0.225 8.790 20.040 1.00 93.19 71 ILE A CA 1
ATOM 559 C C . ILE A 1 71 ? 0.108 9.336 21.472 1.00 93.19 71 ILE A C 1
ATOM 561 O O . ILE A 1 71 ? -0.933 9.887 21.835 1.00 93.19 71 ILE A O 1
ATOM 565 N N . LYS A 1 72 ? 1.187 9.246 22.266 1.00 92.75 72 LYS A N 1
ATOM 566 C CA . LYS A 1 72 ? 1.242 9.799 23.629 1.00 92.75 72 LYS A CA 1
ATOM 567 C C . LYS A 1 72 ? 1.102 11.319 23.633 1.00 92.75 72 LYS A C 1
ATOM 569 O O . LYS A 1 72 ? 0.329 11.845 24.426 1.00 92.75 72 LYS A O 1
ATOM 574 N N . LYS A 1 73 ? 1.793 12.019 22.725 1.00 95.50 73 LYS A N 1
ATOM 575 C CA . LYS A 1 73 ? 1.708 13.483 22.586 1.00 95.50 73 LYS A CA 1
ATOM 576 C C . LYS A 1 73 ? 0.273 13.956 22.345 1.00 95.50 73 LYS A C 1
ATOM 578 O O . LYS A 1 73 ? -0.130 14.977 22.888 1.00 95.50 73 LYS A O 1
ATOM 583 N N . HIS A 1 74 ? -0.497 13.213 21.554 1.00 94.31 74 HIS A N 1
ATOM 584 C CA . HIS A 1 74 ? -1.889 13.543 21.244 1.00 94.31 74 HIS A CA 1
ATOM 585 C C . HIS A 1 74 ? -2.910 12.932 22.217 1.00 94.31 74 HIS A C 1
ATOM 587 O O . HIS A 1 74 ? -4.107 13.096 22.002 1.00 94.31 74 HIS A O 1
ATOM 593 N N . SER A 1 75 ? -2.466 12.252 23.285 1.00 92.75 75 SER A N 1
ATOM 594 C CA . SER A 1 75 ? -3.334 11.605 24.287 1.00 92.75 75 SER A CA 1
ATOM 595 C C . SER A 1 75 ? -4.410 10.692 23.678 1.00 92.75 75 SER A C 1
ATOM 597 O O . SER A 1 75 ? -5.527 10.595 24.184 1.00 92.75 75 SER A O 1
ATOM 599 N N . VAL A 1 76 ? -4.081 10.019 22.571 1.00 91.75 76 VAL A N 1
ATOM 600 C CA . VAL A 1 76 ? -5.006 9.113 21.880 1.00 91.75 76 VAL A CA 1
ATOM 601 C C . VAL A 1 76 ? -4.991 7.756 22.577 1.00 91.75 76 VAL A C 1
ATOM 603 O O . VAL A 1 76 ? -3.923 7.196 22.833 1.00 91.75 76 VAL A O 1
ATOM 606 N N . SER A 1 77 ? -6.168 7.201 22.868 1.00 93.00 77 SER A N 1
ATOM 607 C CA . SER A 1 77 ? -6.278 5.844 23.399 1.00 93.00 77 SER A CA 1
ATOM 608 C C . SER A 1 77 ? -5.851 4.823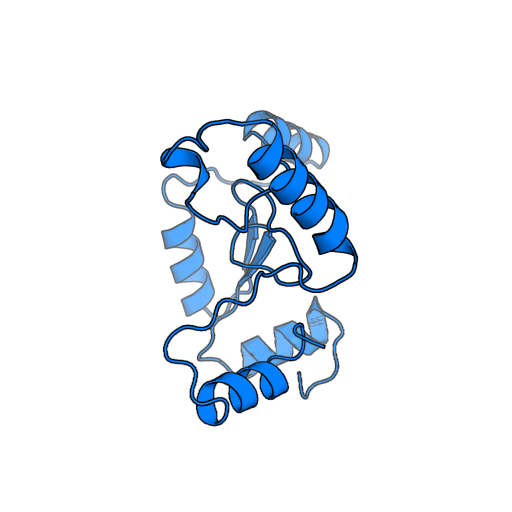 22.343 1.00 93.00 77 SER A C 1
ATOM 610 O O . SER A 1 77 ? -6.244 4.892 21.178 1.00 93.00 77 SER A O 1
ATOM 612 N N . TYR A 1 78 ? -5.020 3.862 22.742 1.00 92.88 78 TYR A N 1
ATOM 613 C CA . TYR A 1 78 ? -4.521 2.833 21.837 1.00 92.88 78 TYR A CA 1
ATOM 614 C C . TYR A 1 78 ? -4.408 1.487 22.539 1.00 92.88 78 TYR A C 1
ATOM 616 O O . TYR A 1 78 ? -4.266 1.392 23.758 1.00 92.88 78 TYR A O 1
ATOM 624 N N . THR A 1 79 ? -4.437 0.430 21.737 1.00 93.81 79 THR A N 1
ATOM 625 C CA . THR A 1 79 ? -4.190 -0.937 22.187 1.00 93.81 79 THR A CA 1
ATOM 626 C C . THR A 1 79 ? -3.122 -1.536 21.294 1.00 93.81 79 THR A C 1
ATOM 628 O O . THR A 1 79 ? -3.237 -1.497 20.069 1.00 93.81 79 THR A O 1
ATOM 631 N N . LYS A 1 80 ? -2.070 -2.088 21.902 1.00 92.38 80 LYS A N 1
ATOM 632 C CA . LYS A 1 80 ? -1.056 -2.830 21.157 1.00 92.38 80 LYS A CA 1
ATOM 633 C C . LYS A 1 80 ? -1.630 -4.195 20.786 1.00 92.38 80 LYS A C 1
ATOM 635 O O . LYS A 1 80 ? -2.074 -4.937 21.655 1.00 92.38 80 LYS A O 1
ATOM 640 N N . LEU A 1 81 ? -1.620 -4.505 19.495 1.00 94.44 81 LEU A N 1
ATOM 641 C CA . LEU A 1 81 ? -2.076 -5.782 18.960 1.00 94.44 81 LEU A CA 1
ATOM 642 C C . LEU A 1 81 ? -0.869 -6.575 18.468 1.00 94.44 81 LEU A C 1
ATOM 644 O O . LEU A 1 81 ? -0.003 -6.019 17.799 1.00 94.44 81 LEU A O 1
ATOM 648 N N . GLU A 1 82 ? -0.837 -7.867 18.773 1.00 94.50 82 GLU A N 1
ATOM 649 C CA . GLU A 1 82 ? 0.164 -8.796 18.232 1.00 94.50 82 GLU A CA 1
ATOM 650 C C . GLU A 1 82 ? -0.091 -9.073 16.743 1.00 94.50 82 GLU A C 1
ATOM 652 O O . GLU A 1 82 ? 0.829 -9.054 15.932 1.00 94.50 82 GLU A O 1
ATOM 657 N N . TYR A 1 83 ? -1.368 -9.227 16.373 1.00 96.06 83 TYR A N 1
ATOM 658 C CA . TYR A 1 83 ? -1.811 -9.546 15.013 1.00 96.06 83 TYR A CA 1
ATOM 659 C C . TYR A 1 83 ? -2.769 -8.474 14.463 1.00 96.06 83 TYR A C 1
ATOM 661 O O . TYR A 1 83 ? -3.977 -8.718 14.339 1.00 96.06 83 TYR A O 1
ATOM 669 N N . PRO A 1 84 ? -2.276 -7.265 14.130 1.00 94.94 84 PRO A N 1
ATOM 670 C CA . PRO A 1 84 ? -3.124 -6.159 13.681 1.00 94.94 84 PRO A CA 1
ATOM 671 C C . PRO A 1 84 ? -3.904 -6.478 12.397 1.00 94.94 84 PRO A C 1
ATOM 673 O O . PRO A 1 84 ? -5.044 -6.040 12.255 1.00 94.94 84 PRO A O 1
ATOM 676 N N . TRP A 1 85 ? -3.351 -7.291 11.489 1.00 96.19 85 TRP A N 1
ATOM 677 C CA . TRP A 1 85 ? -4.029 -7.691 10.247 1.00 96.19 85 TRP A CA 1
ATOM 678 C C . TRP A 1 85 ? -5.269 -8.552 10.499 1.00 96.19 85 TRP A C 1
ATOM 680 O O . TRP A 1 85 ? -6.280 -8.382 9.822 1.00 96.19 85 TRP A O 1
ATOM 690 N N . LYS A 1 86 ? -5.233 -9.434 11.509 1.00 97.44 86 LYS A N 1
ATOM 691 C CA . LYS A 1 86 ? -6.394 -10.246 11.894 1.00 97.44 86 LYS A CA 1
ATOM 692 C C . LYS A 1 86 ? -7.521 -9.346 12.393 1.00 97.44 86 LYS A C 1
ATOM 694 O O . LYS A 1 86 ? -8.661 -9.483 11.956 1.00 97.44 86 LYS A O 1
ATOM 699 N N . LYS A 1 87 ? -7.181 -8.363 13.235 1.00 97.25 87 LYS A N 1
ATOM 700 C CA . LYS A 1 87 ? -8.159 -7.400 13.748 1.00 97.25 87 LYS A CA 1
ATOM 701 C C . LYS A 1 87 ? -8.717 -6.493 12.654 1.00 97.25 87 LYS A C 1
ATOM 703 O O . LYS A 1 87 ? -9.913 -6.219 12.640 1.00 97.25 87 LYS A O 1
ATOM 708 N N . ALA A 1 88 ? -7.873 -6.067 11.716 1.00 96.69 88 ALA A N 1
ATOM 709 C CA . ALA A 1 88 ? -8.323 -5.334 10.542 1.00 96.69 88 ALA A CA 1
ATOM 710 C C . ALA A 1 88 ? -9.303 -6.169 9.707 1.00 96.69 88 ALA A C 1
ATOM 712 O O . ALA A 1 88 ? -10.344 -5.647 9.332 1.00 96.69 88 ALA A O 1
ATOM 713 N N . GLY A 1 89 ? -9.039 -7.461 9.489 1.00 96.81 89 GLY A N 1
ATOM 714 C CA . GLY A 1 89 ? -9.963 -8.366 8.799 1.00 96.81 89 GLY A CA 1
ATOM 715 C C . GLY A 1 89 ? -11.337 -8.459 9.473 1.00 96.81 89 GLY A C 1
ATOM 716 O O . GLY A 1 89 ? -12.356 -8.349 8.796 1.00 96.81 89 GLY A O 1
ATOM 717 N N . GLU A 1 90 ? -11.375 -8.580 10.803 1.00 97.19 90 GLU A N 1
ATOM 718 C CA . GLU A 1 90 ? -12.626 -8.531 11.579 1.00 97.19 90 GLU A CA 1
ATOM 719 C C . GLU A 1 90 ? -13.363 -7.202 11.372 1.00 97.19 90 GLU A C 1
ATOM 721 O O . GLU A 1 90 ? -14.547 -7.188 11.053 1.00 97.19 90 GLU A O 1
ATOM 726 N N . TYR A 1 91 ? -12.653 -6.077 11.477 1.00 96.69 91 TYR A N 1
ATOM 727 C CA . TYR A 1 91 ? -13.233 -4.754 11.255 1.00 96.69 91 TYR A CA 1
ATOM 728 C C . TYR A 1 91 ? -13.765 -4.568 9.836 1.00 96.69 91 TYR A C 1
ATOM 730 O O . TYR A 1 91 ? -14.846 -4.010 9.670 1.00 96.69 91 TYR A O 1
ATOM 738 N N . LEU A 1 92 ? -13.049 -5.053 8.825 1.00 96.38 92 LEU A N 1
ATOM 739 C CA . LEU A 1 92 ? -13.505 -5.020 7.440 1.00 96.38 92 LEU A CA 1
ATOM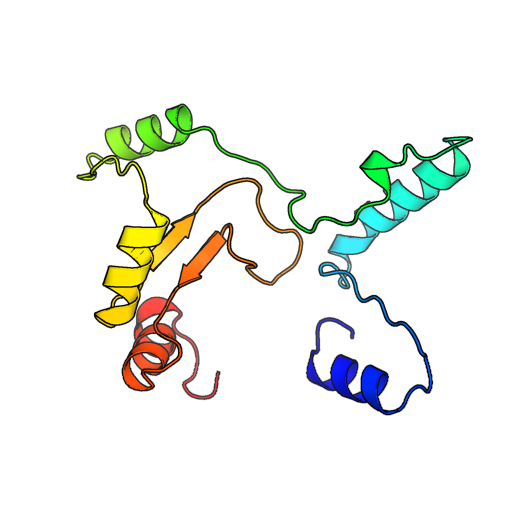 740 C C . LEU A 1 92 ? -14.758 -5.876 7.247 1.00 96.38 92 LEU A C 1
ATOM 742 O O . LEU A 1 92 ? -15.706 -5.416 6.615 1.00 96.38 92 LEU A O 1
ATOM 746 N N . ARG A 1 93 ? -14.804 -7.080 7.828 1.00 96.12 93 ARG A N 1
ATOM 747 C CA . ARG A 1 93 ? -15.998 -7.938 7.802 1.00 96.12 93 ARG A CA 1
ATOM 748 C C . ARG A 1 93 ? -17.205 -7.241 8.430 1.00 96.12 93 ARG A C 1
ATOM 750 O O . ARG A 1 93 ? -18.301 -7.320 7.888 1.00 96.12 93 ARG A O 1
ATOM 757 N N . ASP A 1 94 ? -16.982 -6.491 9.503 1.00 95.75 94 ASP A N 1
ATOM 758 C CA . ASP A 1 94 ? -18.010 -5.711 10.197 1.00 95.75 94 ASP A CA 1
ATOM 759 C C . ASP A 1 94 ? -18.285 -4.348 9.518 1.00 95.75 94 ASP A C 1
ATOM 761 O O . ASP A 1 94 ? -18.806 -3.422 10.143 1.00 95.75 94 ASP A O 1
ATOM 765 N N . ASN A 1 95 ? -17.911 -4.190 8.240 1.00 95.00 95 ASN A N 1
ATOM 766 C CA . ASN A 1 95 ? -18.092 -2.976 7.440 1.00 95.00 95 ASN A CA 1
ATOM 767 C C . ASN A 1 95 ? -17.479 -1.714 8.062 1.00 95.00 95 ASN A C 1
ATOM 769 O O . ASN A 1 95 ? -17.956 -0.606 7.819 1.00 95.00 95 ASN A O 1
ATOM 773 N N . LYS A 1 96 ? -16.419 -1.824 8.864 1.00 94.56 96 LYS A N 1
ATOM 774 C CA . LYS A 1 96 ? -15.665 -0.662 9.354 1.00 94.56 96 LYS A CA 1
ATOM 775 C C . LYS A 1 96 ? -14.639 -0.218 8.315 1.00 94.56 96 LYS A C 1
ATOM 777 O O . LYS A 1 96 ? -14.203 -0.988 7.462 1.00 94.56 96 LYS A O 1
ATOM 782 N N . ILE A 1 97 ? -14.257 1.052 8.398 1.00 93.19 97 ILE A N 1
ATOM 783 C CA . ILE A 1 97 ? -13.192 1.630 7.577 1.00 93.19 97 ILE A CA 1
ATOM 784 C C . ILE A 1 97 ? -11.941 1.721 8.444 1.00 93.19 97 ILE A C 1
ATOM 786 O O . ILE A 1 97 ? -11.997 2.235 9.560 1.00 93.19 97 ILE A O 1
ATOM 790 N N . VAL A 1 98 ? -10.827 1.198 7.937 1.00 95.44 98 VAL A N 1
ATOM 791 C CA . VAL A 1 98 ? -9.580 1.058 8.692 1.00 95.44 98 VAL A CA 1
ATOM 792 C C . VAL A 1 98 ? -8.495 1.898 8.032 1.00 95.44 98 VAL A C 1
ATOM 794 O O . VAL A 1 98 ? -8.136 1.668 6.879 1.00 95.44 98 VAL A O 1
ATOM 797 N N . GLY A 1 99 ? -7.955 2.869 8.767 1.00 95.44 99 GLY A N 1
ATOM 798 C CA . GLY A 1 99 ? -6.694 3.507 8.400 1.00 95.44 99 GLY A CA 1
ATOM 799 C C . GLY A 1 99 ? -5.550 2.522 8.620 1.00 95.44 99 GLY A C 1
ATOM 800 O O . GLY A 1 99 ? -5.438 1.937 9.696 1.00 95.44 99 GLY A O 1
ATOM 801 N N . TRP A 1 100 ? -4.727 2.314 7.600 1.00 96.31 100 TRP A N 1
ATOM 802 C CA . TRP A 1 100 ? -3.677 1.309 7.600 1.00 96.31 100 TRP A CA 1
ATOM 803 C C . TRP A 1 100 ? -2.325 1.940 7.274 1.00 96.31 100 TRP A C 1
ATOM 805 O O . TRP A 1 100 ? -2.117 2.501 6.193 1.00 96.31 100 TRP A O 1
ATOM 815 N N . PHE A 1 101 ? -1.420 1.860 8.247 1.00 95.50 101 PHE A N 1
ATOM 816 C CA . PHE A 1 101 ? -0.105 2.481 8.223 1.00 95.50 101 PHE A CA 1
ATOM 817 C C . PHE A 1 101 ? 0.942 1.463 8.672 1.00 95.50 101 PHE A C 1
ATOM 819 O O . PHE A 1 101 ? 0.916 1.021 9.818 1.00 95.50 101 PHE A O 1
ATOM 826 N N . GLN A 1 102 ? 1.857 1.090 7.778 1.00 94.31 102 GLN A N 1
ATOM 827 C CA . GLN A 1 102 ? 2.943 0.153 8.080 1.00 94.31 102 GLN A CA 1
ATOM 828 C C . GLN A 1 102 ? 4.133 0.352 7.138 1.00 94.31 102 GLN A C 1
ATOM 830 O O . GLN A 1 102 ? 3.957 0.839 6.022 1.00 94.31 102 GLN A O 1
ATOM 835 N N . GLY A 1 103 ? 5.331 -0.040 7.570 1.00 95.19 103 GLY A N 1
ATOM 836 C CA . GLY A 1 103 ? 6.527 -0.112 6.728 1.00 95.19 103 GLY A CA 1
ATOM 837 C C . GLY A 1 103 ? 6.876 1.170 5.958 1.00 95.19 103 GLY A C 1
ATOM 838 O O . GLY A 1 103 ? 6.455 2.290 6.290 1.00 95.19 103 GLY A O 1
ATOM 839 N N . ARG A 1 104 ? 7.660 0.986 4.892 1.00 95.88 104 ARG A N 1
ATOM 840 C CA . ARG A 1 104 ? 8.109 2.053 3.987 1.00 95.88 104 ARG A CA 1
ATOM 841 C C . ARG A 1 104 ? 6.974 2.603 3.125 1.00 95.88 104 ARG A C 1
ATOM 843 O O . ARG A 1 104 ? 6.164 1.842 2.603 1.00 95.88 104 ARG A O 1
ATOM 850 N N . VAL A 1 105 ? 6.947 3.919 2.934 1.00 94.38 105 VAL A N 1
ATOM 851 C CA . VAL A 1 105 ? 5.980 4.594 2.050 1.00 94.38 105 VAL A CA 1
ATOM 852 C C . VAL A 1 105 ? 6.143 4.135 0.593 1.00 94.38 105 VAL A C 1
ATOM 854 O O . VAL A 1 105 ? 7.262 3.988 0.092 1.00 94.38 105 VAL A O 1
ATOM 857 N N . GLU A 1 106 ? 5.018 3.936 -0.088 1.00 93.81 106 GLU A N 1
ATOM 858 C CA . GLU A 1 106 ? 4.938 3.657 -1.520 1.00 93.81 106 GLU A CA 1
ATOM 859 C C . GLU A 1 106 ? 5.364 4.860 -2.373 1.00 93.81 106 GLU A C 1
ATOM 861 O O . GLU A 1 106 ? 5.009 6.004 -2.097 1.00 93.81 106 GLU A O 1
ATOM 866 N N . ALA A 1 107 ? 6.080 4.600 -3.461 1.00 90.56 107 ALA A N 1
ATOM 867 C CA . ALA A 1 107 ? 6.371 5.572 -4.498 1.00 90.56 107 ALA A CA 1
ATOM 868 C C . ALA A 1 107 ? 5.227 5.625 -5.518 1.00 90.56 107 ALA A C 1
ATOM 870 O O . ALA A 1 107 ? 4.730 4.594 -5.975 1.00 90.56 107 ALA A O 1
ATOM 871 N N . GLY A 1 108 ? 4.870 6.840 -5.928 1.00 88.31 108 GLY A N 1
ATOM 872 C CA . GLY A 1 108 ? 3.793 7.090 -6.881 1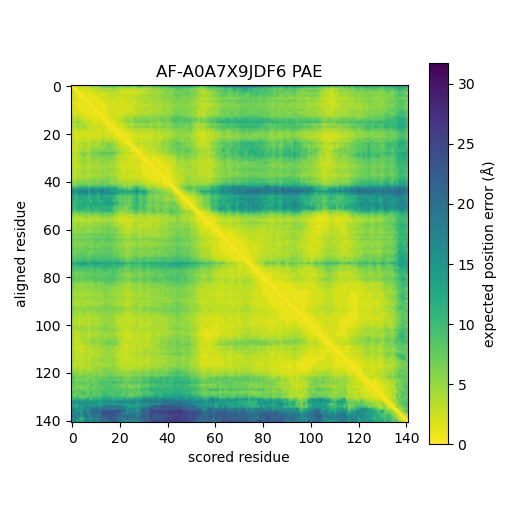.00 88.31 108 GLY A CA 1
ATOM 873 C C . GLY A 1 108 ? 2.472 7.496 -6.214 1.00 88.31 108 GLY A C 1
ATOM 874 O O . GLY A 1 108 ? 2.375 7.593 -4.994 1.00 88.31 108 GLY A O 1
ATOM 875 N N . PRO A 1 109 ? 1.434 7.782 -7.015 1.00 87.31 109 PRO A N 1
ATOM 876 C CA . PRO A 1 109 ? 0.193 8.393 -6.529 1.00 87.31 109 PRO A CA 1
ATOM 877 C C . PRO A 1 109 ? -0.824 7.388 -5.962 1.00 87.31 109 PRO A C 1
ATOM 879 O O . PRO A 1 109 ? -1.937 7.772 -5.593 1.00 87.31 109 PRO A O 1
ATOM 882 N N . ARG A 1 110 ? -0.504 6.089 -5.954 1.00 89.12 110 ARG A N 1
ATOM 883 C CA . ARG A 1 110 ? -1.412 5.020 -5.525 1.00 89.12 110 ARG A CA 1
ATOM 884 C C . ARG A 1 110 ? -0.913 4.406 -4.226 1.00 89.12 110 ARG A C 1
ATOM 886 O O . ARG A 1 110 ? 0.246 4.030 -4.121 1.00 89.12 110 ARG A O 1
ATOM 893 N N . ALA A 1 111 ? -1.822 4.272 -3.269 1.00 91.56 111 ALA A N 1
ATOM 894 C CA . ALA A 1 111 ? -1.579 3.487 -2.071 1.00 91.56 111 ALA A CA 1
ATOM 895 C C . ALA A 1 111 ? -1.587 1.990 -2.426 1.00 91.56 111 ALA A C 1
ATOM 897 O O . ALA A 1 111 ? -2.483 1.545 -3.148 1.00 91.56 111 ALA A O 1
ATOM 898 N N . LEU A 1 112 ? -0.613 1.232 -1.920 1.00 93.38 112 LEU A N 1
ATOM 899 C CA . LEU A 1 112 ? -0.433 -0.205 -2.176 1.00 93.38 112 LEU A CA 1
ATOM 900 C C . LEU A 1 112 ? -0.384 -1.018 -0.871 1.00 93.38 112 LEU A C 1
ATOM 902 O O . LEU A 1 112 ? 0.169 -2.110 -0.839 1.00 93.38 112 LEU A O 1
ATOM 906 N N . GLY A 1 113 ? -0.975 -0.501 0.208 1.00 93.31 113 GLY A N 1
ATOM 907 C CA . GLY A 1 113 ? -1.110 -1.219 1.478 1.00 93.31 113 GLY A CA 1
ATOM 908 C C . GLY A 1 113 ? -0.174 -0.773 2.602 1.00 93.31 113 GLY A C 1
ATOM 909 O O . GLY A 1 113 ? -0.246 -1.350 3.680 1.00 93.31 113 GLY A O 1
ATOM 910 N N . ASN A 1 114 ? 0.652 0.258 2.418 1.00 95.50 114 ASN A N 1
ATOM 911 C CA . ASN A 1 114 ? 1.478 0.834 3.486 1.00 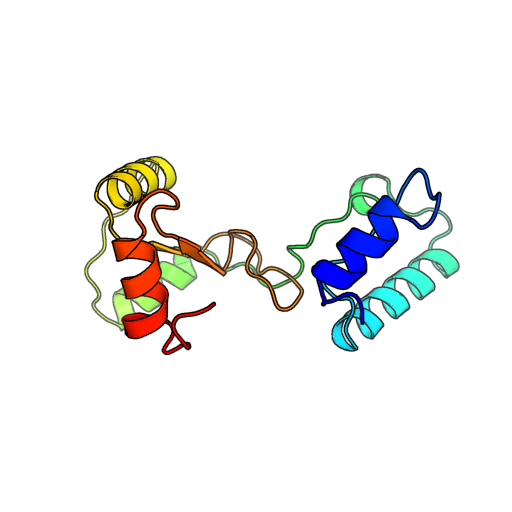95.50 114 ASN A CA 1
ATOM 912 C C . ASN A 1 114 ? 0.960 2.197 3.953 1.00 95.50 114 ASN A C 1
ATOM 914 O O . ASN A 1 114 ? 1.102 2.517 5.133 1.00 95.50 114 ASN A O 1
ATOM 918 N N . ARG A 1 115 ? 0.313 2.984 3.086 1.00 95.38 115 ARG A N 1
ATOM 919 C CA . ARG A 1 115 ? -0.394 4.230 3.448 1.00 95.38 115 ARG A CA 1
ATOM 920 C C . ARG A 1 115 ? -1.814 4.219 2.891 1.00 95.38 115 ARG A C 1
ATOM 922 O O . ARG A 1 115 ? -2.131 4.907 1.926 1.00 95.38 115 ARG A O 1
ATOM 929 N N . SER A 1 116 ? -2.664 3.367 3.458 1.00 94.75 116 SER A N 1
ATOM 930 C CA . SER A 1 116 ? -3.947 2.996 2.851 1.00 94.75 116 SER A CA 1
ATOM 931 C C . SER A 1 116 ? -5.140 3.232 3.766 1.00 94.75 116 SER A C 1
ATOM 933 O O . SER A 1 116 ? -5.035 3.196 4.985 1.00 94.75 116 SER A O 1
ATOM 935 N N . ILE A 1 117 ? -6.306 3.430 3.154 1.00 93.94 117 ILE A N 1
ATOM 936 C CA . ILE A 1 117 ? -7.597 3.322 3.833 1.00 93.94 117 ILE A CA 1
ATOM 937 C C . ILE A 1 117 ? -8.261 2.064 3.290 1.00 93.94 117 ILE A C 1
ATOM 939 O O . ILE A 1 117 ? -8.540 1.986 2.092 1.00 93.94 117 ILE A O 1
ATOM 943 N N . LEU A 1 118 ? -8.478 1.090 4.164 1.00 94.50 118 LEU A N 1
ATOM 944 C CA . LEU A 1 118 ? -9.069 -0.199 3.842 1.00 94.50 118 LEU A CA 1
ATOM 945 C C . LEU A 1 118 ? -10.571 -0.170 4.135 1.00 94.50 118 LEU A C 1
ATOM 947 O O . LEU A 1 118 ? -11.018 0.409 5.128 1.00 94.50 118 LEU A O 1
ATOM 951 N N . ALA A 1 119 ? -11.342 -0.809 3.266 1.00 94.38 119 ALA A N 1
ATOM 952 C CA . ALA A 1 119 ? -12.790 -0.925 3.364 1.00 94.38 119 ALA A CA 1
ATOM 953 C C . ALA A 1 119 ? -13.241 -2.272 2.793 1.00 94.38 119 ALA A C 1
ATOM 955 O O . ALA A 1 119 ? -12.534 -2.866 1.979 1.00 94.38 119 ALA A O 1
ATOM 956 N N . ASN A 1 120 ? -14.410 -2.751 3.224 1.00 94.44 120 ASN A N 1
ATOM 957 C CA . ASN A 1 120 ? -14.982 -3.994 2.719 1.00 94.44 120 ASN A CA 1
ATOM 958 C C . ASN A 1 120 ? -15.282 -3.880 1.212 1.00 94.44 120 ASN A C 1
ATOM 960 O O . ASN A 1 120 ? -16.135 -3.066 0.845 1.00 94.44 120 ASN A O 1
ATOM 964 N N . PRO A 1 121 ? -14.653 -4.691 0.340 1.00 89.94 121 PRO A N 1
ATOM 965 C CA . PRO A 1 121 ? -14.901 -4.624 -1.098 1.00 89.94 121 PRO A CA 1
ATOM 966 C C . PRO A 1 121 ? -16.285 -5.157 -1.499 1.00 89.94 121 PRO A C 1
ATOM 968 O O . PRO A 1 121 ? -16.764 -4.837 -2.582 1.00 89.94 121 PRO A O 1
ATOM 971 N N . PHE A 1 122 ? -16.946 -5.940 -0.640 1.00 92.69 122 PHE A N 1
ATOM 972 C CA . PHE A 1 122 ? -18.246 -6.552 -0.934 1.00 92.69 122 PHE A CA 1
ATOM 973 C C . PHE A 1 122 ? -19.443 -5.681 -0.524 1.00 92.69 122 PHE A C 1
ATOM 975 O O . PHE A 1 122 ? -20.580 -5.991 -0.870 1.00 92.69 122 PHE A O 1
ATOM 982 N N . SER A 1 123 ? -19.214 -4.585 0.208 1.00 91.69 123 SER A N 1
ATOM 983 C CA . SER A 1 123 ? -20.276 -3.694 0.687 1.00 91.69 123 SER A CA 1
ATOM 984 C C . SER A 1 123 ? -20.310 -2.401 -0.123 1.00 91.69 123 SER A C 1
ATOM 986 O O . SER A 1 123 ? -19.468 -1.514 0.046 1.00 91.69 123 SER A O 1
ATOM 988 N N . ARG A 1 124 ? -21.337 -2.264 -0.971 1.00 87.56 124 ARG A N 1
ATOM 989 C CA . ARG A 1 124 ? -21.587 -1.027 -1.728 1.00 87.56 124 ARG A CA 1
ATOM 990 C C . ARG A 1 124 ? -21.793 0.172 -0.800 1.00 87.56 124 ARG A C 1
ATOM 992 O O . ARG A 1 124 ? -21.229 1.230 -1.045 1.00 87.56 124 ARG A O 1
ATOM 999 N N . GLU A 1 125 ? -22.503 -0.024 0.307 1.00 87.62 125 GLU A N 1
ATOM 1000 C CA . GLU A 1 125 ? -22.707 1.013 1.323 1.00 87.62 125 GLU A CA 1
ATOM 1001 C C . GLU A 1 125 ? -21.375 1.503 1.916 1.00 87.62 125 GLU A C 1
ATOM 1003 O O . GLU A 1 125 ? -21.149 2.705 2.057 1.00 87.62 125 GLU A O 1
ATOM 1008 N N . THR A 1 126 ? -20.449 0.585 2.218 1.00 85.56 126 THR A N 1
ATOM 1009 C CA . THR A 1 126 ? -19.135 0.948 2.769 1.00 85.56 126 THR A CA 1
ATOM 1010 C C . THR A 1 126 ? -18.301 1.725 1.752 1.00 85.56 126 THR A C 1
ATOM 1012 O O . THR A 1 126 ? -17.647 2.701 2.129 1.00 85.56 126 THR A O 1
ATOM 1015 N N . ARG A 1 127 ? -18.349 1.336 0.471 1.00 83.12 127 ARG A N 1
ATOM 1016 C CA . ARG A 1 127 ? -17.726 2.085 -0.632 1.00 83.12 127 ARG A CA 1
ATOM 1017 C C . ARG A 1 127 ? -18.280 3.507 -0.707 1.00 83.12 127 ARG A C 1
ATOM 1019 O O . ARG A 1 127 ? -17.508 4.463 -0.722 1.00 83.12 127 ARG A O 1
ATOM 1026 N N . ASP A 1 128 ? -19.601 3.650 -0.696 1.00 82.81 128 ASP A N 1
ATOM 1027 C CA . ASP A 1 128 ? -20.256 4.951 -0.825 1.00 82.81 128 ASP A CA 1
ATOM 1028 C C . ASP A 1 128 ? -19.933 5.841 0.385 1.00 82.81 128 ASP A C 1
ATOM 1030 O O . ASP A 1 128 ? -19.560 7.004 0.228 1.00 82.81 128 ASP A O 1
ATOM 1034 N N . ARG A 1 129 ? -19.937 5.274 1.599 1.00 85.06 129 ARG A N 1
ATOM 1035 C CA . ARG A 1 129 ? -19.510 5.975 2.818 1.00 85.06 129 ARG A CA 1
ATOM 1036 C C . ARG A 1 129 ? -18.047 6.418 2.751 1.00 85.06 129 ARG A C 1
ATOM 1038 O O . ARG A 1 129 ? -17.739 7.534 3.167 1.00 85.06 129 ARG A O 1
ATOM 1045 N N . LEU A 1 130 ? -17.147 5.575 2.240 1.00 82.44 130 LEU A N 1
ATOM 1046 C CA . LEU A 1 130 ? -15.733 5.916 2.071 1.00 82.44 130 LEU A CA 1
ATOM 1047 C C . LEU A 1 130 ? -15.553 7.093 1.102 1.00 82.44 130 LEU A C 1
ATOM 1049 O O . LEU A 1 130 ? -14.811 8.030 1.407 1.00 82.44 130 LEU A O 1
ATOM 1053 N N . ASN A 1 131 ? -16.228 7.056 -0.045 1.00 78.88 131 ASN A N 1
ATOM 1054 C CA . ASN A 1 131 ? -16.112 8.093 -1.066 1.00 78.88 131 ASN A CA 1
ATOM 1055 C C . ASN A 1 131 ? -16.715 9.421 -0.606 1.00 78.88 131 ASN A C 1
ATOM 1057 O O . ASN A 1 131 ? -16.036 10.444 -0.671 1.00 78.88 131 ASN A O 1
ATOM 1061 N N . LEU A 1 132 ? -17.937 9.388 -0.069 1.00 73.50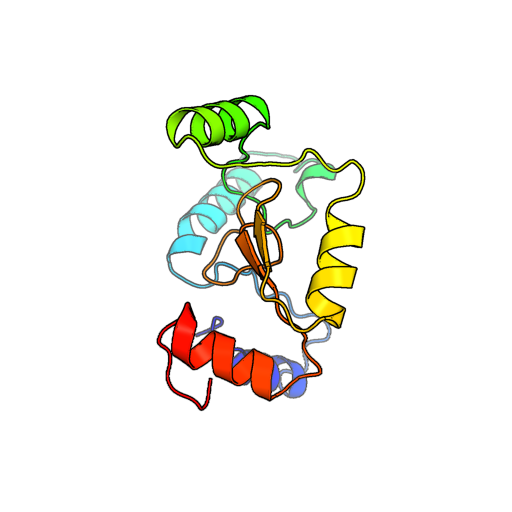 132 LEU A N 1
ATOM 1062 C CA . LEU A 1 132 ? -18.695 10.588 0.278 1.00 73.50 132 LEU A CA 1
ATOM 1063 C C . LEU A 1 132 ? -18.235 11.223 1.593 1.00 73.50 132 LEU A C 1
ATOM 1065 O O . LEU A 1 132 ? -18.044 12.433 1.650 1.00 73.50 132 LEU A O 1
ATOM 1069 N N . LYS A 1 133 ? -18.048 10.430 2.658 1.00 69.94 133 LYS A N 1
ATOM 1070 C CA . LYS A 1 133 ? -17.807 10.981 4.005 1.00 69.94 133 LYS A CA 1
ATOM 1071 C C . LYS A 1 133 ? -16.336 11.141 4.364 1.00 69.94 133 LYS A C 1
ATOM 1073 O O . LYS A 1 133 ? -16.017 11.994 5.181 1.00 69.94 133 LYS A O 1
ATOM 1078 N N . ILE A 1 134 ? -15.455 10.306 3.813 1.00 71.38 134 ILE A N 1
ATOM 1079 C CA . ILE A 1 134 ? -14.041 10.282 4.224 1.00 71.38 134 ILE A CA 1
ATOM 1080 C C . ILE A 1 134 ? -13.146 10.924 3.174 1.00 71.38 134 ILE A C 1
ATOM 1082 O O . ILE A 1 134 ? -12.294 11.739 3.510 1.00 71.38 134 ILE A O 1
ATOM 1086 N N . LYS A 1 135 ? -13.311 10.557 1.900 1.00 69.38 135 LYS A N 1
ATOM 1087 C CA . LYS A 1 135 ? -12.474 11.097 0.822 1.00 69.38 135 LYS A CA 1
ATOM 1088 C C . LYS A 1 135 ? -13.030 12.380 0.205 1.00 69.38 135 LYS A C 1
ATOM 1090 O O . LYS A 1 135 ? -12.277 13.042 -0.504 1.00 69.38 135 LYS A O 1
ATOM 1095 N N . GLY A 1 136 ? -14.305 12.701 0.442 1.00 61.16 136 GLY A N 1
ATOM 1096 C CA . GLY A 1 136 ? -14.979 13.854 -0.161 1.00 61.16 136 GLY A CA 1
ATOM 1097 C C . GLY A 1 136 ? -14.956 13.818 -1.693 1.00 61.16 136 GLY A C 1
ATOM 1098 O O . GLY A 1 136 ? -14.783 14.852 -2.328 1.00 61.16 136 GLY A O 1
ATOM 1099 N N . ARG A 1 137 ? -15.031 12.623 -2.292 1.00 60.56 137 ARG A N 1
ATOM 1100 C CA . ARG A 1 137 ? -14.972 12.415 -3.747 1.00 60.56 137 ARG A CA 1
ATOM 1101 C C . ARG A 1 137 ? -16.362 12.124 -4.308 1.00 60.56 137 ARG A C 1
ATOM 1103 O O . ARG A 1 137 ? -17.221 11.592 -3.611 1.00 60.56 137 ARG A O 1
ATOM 1110 N N . GLU A 1 138 ? -16.548 12.455 -5.581 1.00 46.09 138 GLU A N 1
ATOM 1111 C CA . GLU A 1 138 ? -17.783 12.221 -6.334 1.00 46.09 138 GLU A CA 1
ATOM 1112 C C . GLU A 1 138 ? -18.168 10.727 -6.364 1.00 46.09 138 GLU A C 1
ATOM 1114 O O . GLU A 1 138 ? -17.308 9.844 -6.339 1.00 46.09 138 GLU A O 1
ATOM 1119 N N . TYR A 1 139 ? -19.473 10.440 -6.419 1.00 43.47 139 TYR A N 1
ATOM 1120 C CA . TYR A 1 139 ? -20.056 9.107 -6.190 1.00 43.47 139 TYR A CA 1
ATOM 1121 C C . TYR A 1 139 ? -19.659 8.025 -7.215 1.00 43.47 139 TYR A C 1
ATOM 1123 O O . TYR A 1 139 ? -19.824 6.837 -6.942 1.00 43.47 139 TYR A O 1
ATOM 1131 N N . PHE A 1 140 ? -19.171 8.416 -8.395 1.00 54.47 140 PHE A N 1
ATOM 1132 C CA . PHE A 1 140 ? -18.849 7.508 -9.503 1.00 54.47 140 PHE A CA 1
ATOM 1133 C C . PHE A 1 140 ? -17.430 6.920 -9.432 1.00 54.47 140 PHE A C 1
ATOM 1135 O O . PHE A 1 140 ? -17.034 6.175 -10.329 1.00 54.47 140 PHE A O 1
ATOM 1142 N N . ARG A 1 141 ? -16.657 7.273 -8.398 1.00 52.03 141 ARG A N 1
ATOM 1143 C CA . ARG A 1 141 ? -15.246 6.902 -8.252 1.00 52.03 141 ARG A CA 1
ATOM 1144 C C . ARG A 1 141 ? -14.992 5.765 -7.268 1.00 52.03 141 ARG A C 1
ATOM 1146 O O . ARG A 1 141 ? -15.876 5.461 -6.441 1.00 52.03 141 ARG A O 1
#

pLDDT: mean 88.45, std 9.81, range [43.47, 97.44]

Solvent-accessible surface area (backbone atoms only — not comparable to full-atom values): 8822 Å² total; per-residue (Å²): 113,76,82,36,66,66,62,50,49,51,46,65,74,68,65,81,64,93,76,85,88,80,68,67,36,66,54,79,82,27,50,64,56,51,52,50,51,52,50,45,62,75,72,35,96,68,79,56,72,89,70,72,64,88,71,57,56,72,45,69,63,76,55,68,68,61,52,51,51,51,40,59,75,68,70,55,89,82,77,93,63,95,57,57,67,62,55,48,52,53,38,26,74,71,59,35,77,42,82,37,78,47,70,35,31,53,46,46,95,58,68,82,70,25,65,29,76,46,62,31,90,88,37,67,68,44,48,52,47,44,30,54,74,71,67,69,41,67,90,91,112

Mean predicted aligned error: 6.33 Å

Secondary structure (DSSP, 8-state):
-TT-HHHHHHHHHHS--S-----TT-SGGGHHHHHHHHHHHHH-SS--GGGSS--S--S----HHHHHHHHHHTT------S-HHHHHHHHHHTT--EEEE-SSPPSSSS--SSEEEE--TT-HHHHHHIIIIIS---TT-

Radius of gyration: 19.61 Å; Cα contacts (8 Å, |Δi|>4): 124; chains: 1; bounding box: 53×25×54 Å